Protein AF-A0A3B8INY5-F1 (afdb_monomer)

Nearest PDB structures (foldseek):
  7rmx-assembly1_A-2  TM=5.649E-01  e=4.752E+00  synthetic construct
  1u2z-assembly2_B  TM=4.571E-01  e=5.389E+00  Saccharomyces cerevisiae

Mean predicted aligned error: 4.82 Å

Sequence (63 aa):
MKSVHPPRWAEAFFDFYCAPRYREEIKGDLYELFDARCEEQTPRTAKVRFAWDVLRFFRWRYL

Foldseek 3Di:
DPPLDADPVLLVLLVVQADPVCSVVVVVVLVVQLVVCVVVHPSVVSNVVSSVSSVVVPDPVRD

Radius of gyration: 11.7 Å; Cα contacts (8 Å, |Δi|>4): 39; chains: 1; bounding box: 34×16×29 Å

Structure (mmCIF, N/CA/C/O backbone):
data_AF-A0A3B8INY5-F1
#
_entry.id   AF-A0A3B8INY5-F1
#
loop_
_atom_site.group_PDB
_atom_site.id
_atom_site.type_symbol
_atom_site.label_atom_id
_atom_site.label_alt_id
_atom_site.label_comp_id
_atom_site.label_asym_id
_atom_site.label_entity_id
_atom_site.label_seq_id
_atom_site.pdbx_PDB_ins_code
_atom_site.Cartn_x
_atom_site.Cartn_y
_atom_site.Cartn_z
_atom_site.occupancy
_atom_site.B_iso_or_equiv
_atom_site.auth_seq_id
_atom_site.auth_comp_id
_atom_site.auth_asym_id
_atom_site.auth_atom_id
_atom_site.pdbx_PDB_model_num
ATOM 1 N N . MET A 1 1 ? -17.449 -10.659 6.639 1.00 41.75 1 MET A N 1
ATOM 2 C CA . MET A 1 1 ? -15.997 -10.378 6.627 1.00 41.75 1 MET A CA 1
ATOM 3 C C . MET A 1 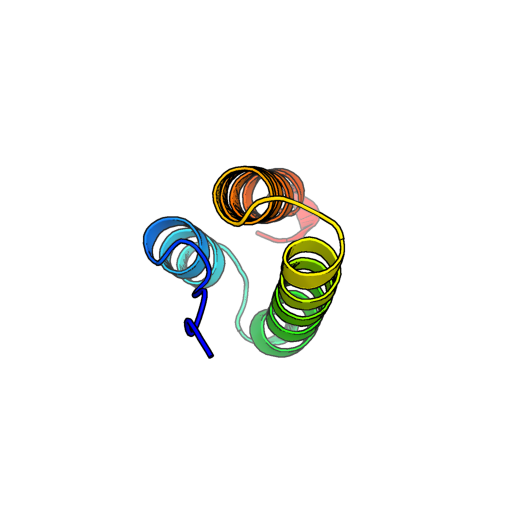1 ? -15.815 -9.011 5.985 1.00 41.75 1 MET A C 1
ATOM 5 O O . MET A 1 1 ? -16.311 -8.822 4.884 1.00 41.75 1 MET A O 1
ATOM 9 N N . LYS A 1 2 ? -15.269 -8.010 6.690 1.00 46.03 2 LYS A N 1
ATOM 10 C CA . LYS A 1 2 ? -15.013 -6.699 6.068 1.00 46.03 2 LYS A CA 1
ATOM 11 C C . LYS A 1 2 ? -13.841 -6.890 5.112 1.00 46.03 2 LYS A C 1
ATOM 13 O O . LYS A 1 2 ? -12.742 -7.129 5.591 1.00 46.03 2 LYS A O 1
ATOM 18 N N . SER A 1 3 ? -14.075 -6.807 3.806 1.00 59.66 3 SER A N 1
ATOM 19 C CA . SER A 1 3 ? -12.999 -6.810 2.815 1.00 59.66 3 SER A CA 1
ATOM 20 C C . SER A 1 3 ? -12.182 -5.533 3.012 1.00 59.66 3 SER A C 1
ATOM 22 O O . SER A 1 3 ? -12.581 -4.436 2.613 1.00 59.66 3 SER A O 1
ATOM 24 N N . VAL A 1 4 ? -11.095 -5.643 3.773 1.00 80.38 4 VAL A N 1
ATOM 25 C CA . VAL A 1 4 ? -10.154 -4.549 3.975 1.00 80.38 4 VAL A CA 1
ATOM 26 C C . VAL A 1 4 ? -9.285 -4.521 2.730 1.00 80.38 4 VAL A C 1
ATOM 28 O O . VAL A 1 4 ? -8.556 -5.461 2.465 1.00 80.38 4 VAL A O 1
ATOM 31 N N . HIS A 1 5 ? -9.401 -3.458 1.942 1.00 85.62 5 HIS A N 1
ATOM 32 C CA . HIS A 1 5 ? -8.573 -3.272 0.754 1.00 85.62 5 HIS A CA 1
ATOM 33 C C . HIS A 1 5 ? -7.399 -2.339 1.056 1.00 85.62 5 HIS A C 1
ATOM 35 O O . HIS A 1 5 ? -7.570 -1.400 1.858 1.00 85.62 5 HIS A O 1
ATOM 41 N N . PRO A 1 6 ? -6.238 -2.553 0.413 1.00 89.00 6 PRO A N 1
ATOM 42 C CA . PRO A 1 6 ? -5.137 -1.610 0.482 1.00 89.00 6 PRO A CA 1
ATOM 43 C C . PRO A 1 6 ? -5.558 -0.226 -0.045 1.00 89.00 6 PRO A C 1
ATOM 45 O O . PRO A 1 6 ? -6.580 -0.061 -0.725 1.00 89.00 6 PRO A O 1
ATOM 48 N N . PRO A 1 7 ? -4.833 0.835 0.342 1.00 90.75 7 PRO A N 1
ATOM 49 C CA . PRO A 1 7 ? -5.127 2.177 -0.130 1.00 90.75 7 PRO A CA 1
ATOM 50 C C . PRO A 1 7 ? -4.865 2.288 -1.638 1.00 90.75 7 PRO A C 1
ATOM 52 O O . PRO A 1 7 ? -3.719 2.282 -2.079 1.00 90.75 7 PRO A O 1
ATOM 55 N N . ARG A 1 8 ? -5.938 2.487 -2.415 1.00 89.44 8 ARG A N 1
ATOM 56 C CA . ARG A 1 8 ? -5.904 2.569 -3.891 1.00 89.44 8 ARG A CA 1
ATOM 57 C C . ARG A 1 8 ? -4.891 3.578 -4.437 1.00 89.44 8 ARG A C 1
ATOM 59 O O . ARG A 1 8 ? -4.339 3.370 -5.509 1.00 89.44 8 ARG A O 1
ATOM 66 N N . TRP A 1 9 ? -4.648 4.674 -3.715 1.00 92.31 9 TRP A N 1
ATOM 67 C CA . TRP A 1 9 ? -3.661 5.677 -4.122 1.00 92.31 9 TRP A CA 1
ATOM 68 C C . TRP A 1 9 ? -2.225 5.138 -4.050 1.00 92.31 9 TRP A C 1
ATOM 70 O O . TRP A 1 9 ? -1.414 5.480 -4.903 1.00 92.31 9 TRP A O 1
ATOM 80 N N . ALA A 1 10 ? -1.914 4.285 -3.066 1.00 91.62 10 ALA A N 1
ATOM 81 C CA . ALA A 1 10 ? -0.585 3.705 -2.909 1.00 91.62 10 ALA A CA 1
ATOM 82 C C . ALA A 1 10 ? -0.337 2.647 -3.986 1.00 91.62 10 ALA A C 1
ATOM 84 O O . ALA A 1 10 ? 0.735 2.616 -4.573 1.00 91.62 10 ALA A O 1
ATOM 85 N N . GLU A 1 11 ? -1.349 1.843 -4.314 1.00 91.19 11 GLU A N 1
ATOM 86 C CA . GLU A 1 11 ? -1.276 0.931 -5.459 1.00 91.19 11 GLU A CA 1
ATOM 87 C C . GLU A 1 11 ? -1.091 1.670 -6.785 1.00 91.19 11 GLU A C 1
ATOM 89 O O . GLU A 1 11 ? -0.240 1.290 -7.579 1.00 91.19 11 GLU A O 1
ATOM 94 N N . ALA A 1 12 ? -1.844 2.749 -7.017 1.00 90.50 12 ALA A N 1
ATOM 95 C CA . ALA A 1 12 ? -1.696 3.549 -8.230 1.00 90.50 12 ALA A CA 1
ATOM 96 C C . ALA A 1 12 ? -0.302 4.194 -8.321 1.00 90.50 12 ALA A C 1
ATOM 98 O O . ALA A 1 12 ? 0.283 4.251 -9.400 1.00 90.50 12 ALA A O 1
ATOM 99 N N . PHE A 1 13 ? 0.249 4.648 -7.190 1.00 91.00 13 PHE A N 1
ATOM 100 C CA . PHE A 1 13 ? 1.615 5.160 -7.127 1.00 91.00 13 PHE A CA 1
ATOM 101 C C . PHE A 1 13 ? 2.641 4.059 -7.427 1.00 91.00 13 PHE A C 1
ATOM 103 O O . PHE A 1 13 ? 3.533 4.274 -8.242 1.00 91.00 13 PHE A O 1
ATOM 110 N N . PHE A 1 14 ? 2.474 2.871 -6.839 1.00 91.38 14 PHE A N 1
ATOM 111 C CA . PHE A 1 14 ? 3.297 1.697 -7.126 1.00 91.38 14 PHE A CA 1
ATOM 112 C C . PHE A 1 14 ? 3.290 1.334 -8.615 1.00 91.38 14 PHE A C 1
ATOM 114 O O . PHE A 1 14 ? 4.348 1.217 -9.231 1.00 91.38 14 PHE A O 1
ATOM 121 N N . ASP A 1 15 ? 2.103 1.226 -9.215 1.00 89.31 15 ASP A N 1
ATOM 122 C CA . ASP A 1 15 ? 1.947 0.896 -10.631 1.00 89.31 15 ASP A CA 1
ATOM 123 C C . ASP A 1 15 ? 2.546 1.987 -11.543 1.00 89.31 15 ASP A C 1
ATOM 125 O O . ASP A 1 15 ? 3.013 1.677 -12.639 1.00 89.31 15 ASP A O 1
ATOM 129 N N . PHE A 1 16 ? 2.570 3.250 -11.103 1.00 88.25 16 PHE A N 1
ATOM 130 C CA . PHE A 1 16 ? 3.171 4.356 -11.850 1.00 88.25 16 PHE A CA 1
ATOM 131 C C . PHE A 1 16 ? 4.702 4.267 -11.922 1.00 88.25 16 PHE A C 1
ATOM 133 O O . PHE A 1 16 ? 5.256 4.431 -13.008 1.00 88.25 16 PHE A O 1
ATOM 140 N N . TYR A 1 17 ? 5.392 4.018 -10.802 1.00 85.31 17 TYR A N 1
ATOM 141 C CA . TYR A 1 17 ? 6.862 4.028 -10.790 1.00 85.31 17 TYR A CA 1
ATOM 142 C C . TYR A 1 17 ? 7.493 2.652 -11.039 1.00 85.31 17 TYR A C 1
ATOM 144 O O . TYR A 1 17 ? 8.646 2.5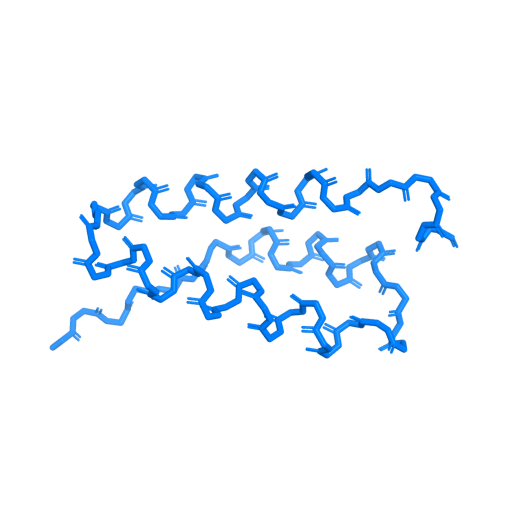82 -11.459 1.00 85.31 17 TYR A O 1
ATOM 152 N N . CYS A 1 18 ? 6.792 1.551 -10.750 1.00 85.88 18 CYS A N 1
ATOM 153 C CA . CYS A 1 18 ? 7.370 0.214 -10.834 1.00 85.88 18 CYS A CA 1
ATOM 154 C C . CYS A 1 18 ? 7.314 -0.334 -12.267 1.00 85.88 18 CYS A C 1
ATOM 156 O O . CYS A 1 18 ? 6.240 -0.443 -12.878 1.00 85.88 18 CYS A O 1
ATOM 158 N N . ALA A 1 19 ? 8.481 -0.728 -12.788 1.00 84.50 19 ALA A N 1
ATOM 159 C CA . ALA A 1 19 ? 8.603 -1.363 -14.094 1.00 84.50 19 ALA A CA 1
ATOM 160 C C . ALA A 1 19 ? 7.731 -2.637 -14.181 1.00 84.50 19 ALA A C 1
ATOM 162 O O . ALA A 1 19 ? 7.743 -3.445 -13.248 1.00 84.50 19 ALA A O 1
ATOM 163 N N . PRO A 1 20 ? 7.040 -2.892 -15.312 1.00 85.44 20 PRO A N 1
ATOM 164 C CA . PRO A 1 20 ? 6.092 -4.005 -15.442 1.00 85.44 20 PRO A CA 1
ATOM 165 C C . PRO A 1 20 ? 6.668 -5.375 -15.065 1.00 85.44 20 PRO A C 1
ATOM 167 O O . PRO A 1 20 ? 5.973 -6.185 -14.464 1.00 85.44 20 PRO A O 1
ATOM 170 N N . ARG A 1 21 ? 7.957 -5.602 -15.354 1.00 85.25 21 ARG A N 1
ATOM 171 C CA . ARG A 1 21 ? 8.665 -6.860 -15.064 1.00 85.25 21 ARG A CA 1
ATOM 172 C C . ARG A 1 21 ? 8.783 -7.207 -13.574 1.00 85.25 21 ARG A C 1
ATOM 174 O O . ARG A 1 21 ? 8.966 -8.370 -13.261 1.00 85.25 21 ARG A O 1
ATOM 181 N N . TYR A 1 22 ? 8.714 -6.217 -12.682 1.00 85.19 22 TYR A N 1
ATOM 182 C CA . TYR A 1 22 ? 8.797 -6.411 -11.225 1.00 85.19 22 TYR A CA 1
ATOM 183 C C . TYR A 1 22 ? 7.464 -6.150 -10.525 1.00 85.19 22 TYR A C 1
ATOM 185 O O . TYR A 1 22 ? 7.332 -6.379 -9.326 1.00 85.19 22 TYR A O 1
ATOM 193 N N . ARG A 1 23 ? 6.480 -5.637 -11.270 1.00 88.88 23 ARG A N 1
ATOM 194 C CA . ARG A 1 23 ? 5.204 -5.195 -10.724 1.00 88.88 23 ARG A CA 1
ATOM 195 C C . ARG A 1 23 ? 4.430 -6.355 -10.121 1.00 88.88 23 ARG A C 1
ATOM 197 O O . ARG A 1 23 ? 3.925 -6.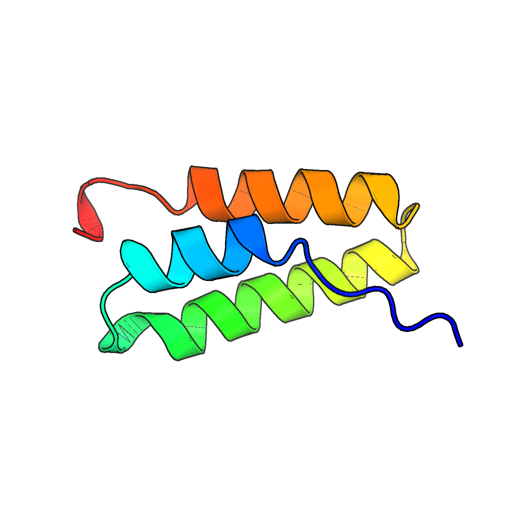201 -9.024 1.00 88.88 23 ARG A O 1
ATOM 204 N N . GLU A 1 24 ? 4.325 -7.477 -10.827 1.00 89.75 24 GLU A N 1
ATOM 205 C CA . GLU A 1 24 ? 3.528 -8.622 -10.372 1.00 89.75 24 GLU A CA 1
ATOM 206 C C . GLU A 1 24 ? 4.099 -9.237 -9.090 1.00 89.75 24 GLU A C 1
ATOM 208 O O . GLU A 1 24 ? 3.374 -9.361 -8.109 1.00 89.75 24 GLU A O 1
ATOM 213 N N . GLU A 1 25 ? 5.407 -9.505 -9.074 1.00 90.25 25 GLU A N 1
ATOM 214 C CA . GLU A 1 25 ? 6.115 -10.072 -7.920 1.00 90.25 25 GLU A CA 1
ATOM 215 C C . GLU A 1 25 ? 6.013 -9.153 -6.693 1.00 90.25 25 GLU A C 1
ATOM 217 O O . GLU A 1 25 ? 5.430 -9.529 -5.680 1.00 90.25 25 GLU A O 1
ATOM 222 N N . ILE A 1 26 ? 6.459 -7.895 -6.807 1.00 89.94 26 ILE A N 1
ATOM 223 C CA . ILE A 1 26 ? 6.463 -6.967 -5.666 1.00 89.94 26 ILE A CA 1
ATOM 224 C C . ILE A 1 26 ? 5.033 -6.631 -5.213 1.00 89.94 26 ILE A C 1
ATOM 226 O O . ILE A 1 26 ? 4.792 -6.443 -4.021 1.00 89.94 26 ILE A O 1
ATOM 230 N N . LYS A 1 27 ? 4.061 -6.539 -6.133 1.00 90.62 27 LYS A N 1
ATOM 231 C CA . LYS A 1 27 ? 2.657 -6.315 -5.757 1.00 90.62 27 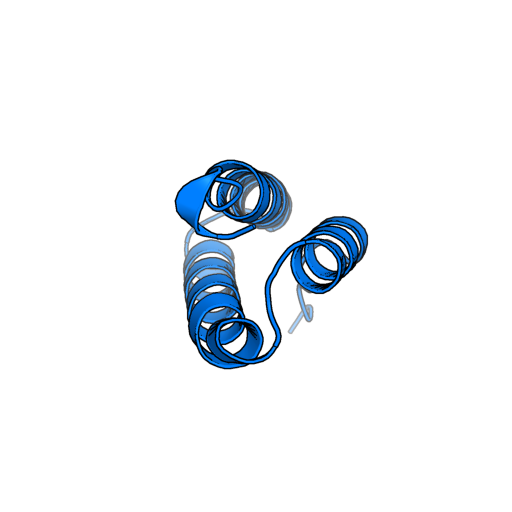LYS A CA 1
ATOM 232 C C . LYS A 1 27 ? 2.107 -7.522 -5.004 1.00 90.62 27 LYS A C 1
ATOM 234 O O . LYS A 1 27 ? 1.424 -7.303 -4.011 1.00 90.62 27 LYS A O 1
ATOM 239 N N . GLY A 1 28 ? 2.436 -8.745 -5.420 1.00 92.44 28 GLY A N 1
ATOM 240 C CA . GLY A 1 28 ? 2.125 -9.969 -4.676 1.00 92.44 28 GLY A CA 1
ATOM 241 C C . GLY A 1 28 ? 2.607 -9.888 -3.228 1.00 92.44 28 GLY A C 1
ATOM 242 O O . GLY A 1 28 ? 1.781 -9.899 -2.314 1.00 92.44 28 GLY A O 1
ATOM 243 N N . ASP A 1 29 ? 3.904 -9.640 -3.031 1.00 92.62 29 ASP A N 1
ATOM 244 C CA . ASP A 1 29 ? 4.513 -9.467 -1.703 1.00 92.62 29 ASP A CA 1
ATOM 245 C C . ASP A 1 29 ? 3.823 -8.376 -0.866 1.00 92.62 29 ASP A C 1
ATOM 247 O O . ASP A 1 29 ? 3.512 -8.567 0.311 1.00 92.62 29 ASP A O 1
ATOM 251 N N . LEU A 1 30 ? 3.556 -7.207 -1.461 1.00 92.56 30 LEU A N 1
ATOM 252 C CA . LEU A 1 30 ? 2.884 -6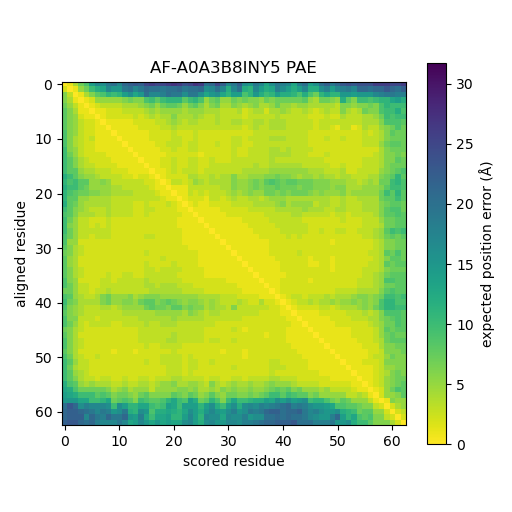.100 -0.776 1.00 92.56 30 LEU A CA 1
ATOM 253 C C . LEU A 1 30 ? 1.472 -6.481 -0.307 1.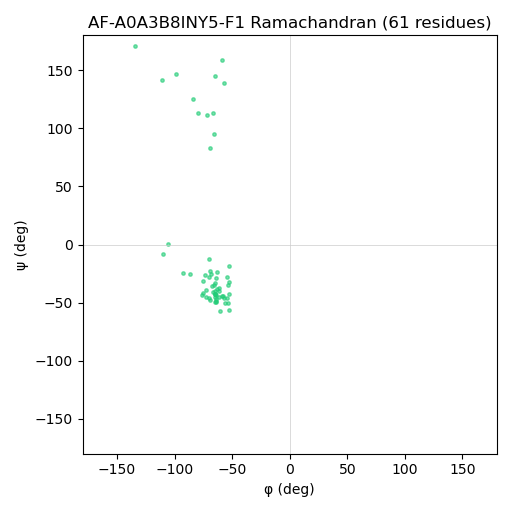00 92.56 30 LEU A C 1
ATOM 255 O O . LEU A 1 30 ? 1.043 -6.040 0.763 1.00 92.56 30 LEU A O 1
ATOM 259 N N . TYR A 1 31 ? 0.750 -7.272 -1.102 1.00 93.12 31 TYR A N 1
ATOM 260 C CA . TYR A 1 31 ? -0.588 -7.757 -0.777 1.00 93.12 31 TYR A CA 1
ATOM 261 C C . TYR A 1 31 ? -0.560 -8.828 0.316 1.00 93.12 31 TYR A C 1
ATOM 263 O O . TYR A 1 31 ? -1.320 -8.708 1.276 1.00 93.12 31 TYR A O 1
ATOM 271 N N . GLU A 1 32 ? 0.341 -9.809 0.237 1.00 93.69 32 GLU A N 1
ATOM 272 C CA . GLU A 1 32 ? 0.522 -10.822 1.289 1.00 93.69 32 GLU A CA 1
ATOM 273 C C . GLU A 1 32 ? 0.876 -10.168 2.631 1.00 93.69 32 GLU A C 1
ATOM 275 O O . GLU A 1 32 ? 0.271 -10.449 3.668 1.00 93.69 32 GLU A O 1
ATOM 280 N N . LEU A 1 33 ? 1.791 -9.195 2.608 1.00 92.56 33 LEU A N 1
ATOM 281 C CA . LEU A 1 33 ? 2.201 -8.451 3.795 1.00 92.56 33 LEU A CA 1
ATOM 282 C C . LEU A 1 33 ? 1.091 -7.535 4.337 1.00 92.56 33 LE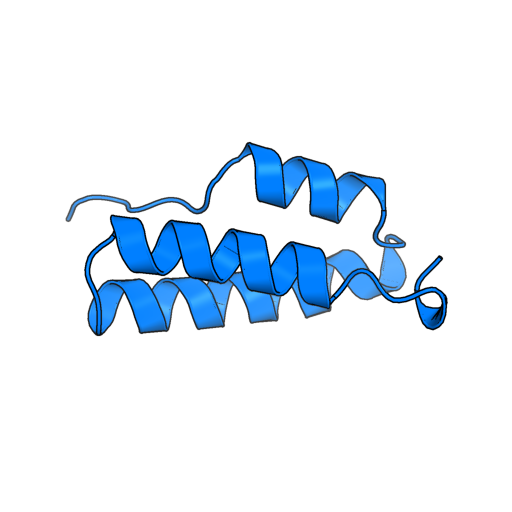U A C 1
ATOM 284 O O . LEU A 1 33 ? 1.093 -7.169 5.516 1.00 92.56 33 LEU A O 1
ATOM 288 N N . PHE A 1 34 ? 0.158 -7.097 3.493 1.00 93.31 34 PHE A N 1
ATOM 289 C CA . PHE A 1 34 ? -1.013 -6.337 3.922 1.00 93.31 34 PHE A CA 1
ATOM 290 C C . PHE A 1 34 ? -2.061 -7.223 4.583 1.00 93.31 34 PHE A C 1
ATOM 292 O O . PHE A 1 34 ? -2.612 -6.823 5.611 1.00 93.31 34 PHE A O 1
ATOM 299 N N . ASP A 1 35 ? -2.316 -8.394 4.004 1.00 92.19 35 ASP A N 1
ATOM 300 C CA . ASP A 1 35 ? -3.301 -9.352 4.496 1.00 92.19 35 ASP A CA 1
ATOM 301 C C . ASP A 1 35 ? -2.892 -9.874 5.877 1.00 92.19 35 ASP A C 1
ATOM 303 O O . ASP A 1 35 ? -3.632 -9.682 6.843 1.00 92.19 35 ASP A O 1
ATOM 307 N N . ALA A 1 36 ? -1.634 -10.309 6.023 1.00 92.69 36 ALA A N 1
ATOM 308 C CA . ALA A 1 36 ? -1.061 -10.704 7.312 1.00 92.69 36 ALA A CA 1
ATOM 309 C C . ALA A 1 36 ? -1.229 -9.609 8.385 1.00 92.69 36 ALA A C 1
ATOM 311 O O . ALA A 1 36 ? -1.648 -9.855 9.515 1.00 92.69 36 ALA A O 1
ATOM 312 N N . ARG A 1 37 ? -1.000 -8.340 8.025 1.00 93.19 37 ARG A N 1
ATOM 313 C CA . ARG A 1 37 ? -1.191 -7.221 8.962 1.00 93.19 37 ARG A CA 1
ATOM 314 C C . ARG A 1 37 ? -2.650 -6.898 9.240 1.00 93.19 37 ARG A C 1
ATOM 316 O O . ARG A 1 37 ? -2.925 -6.308 10.281 1.00 93.19 37 ARG A O 1
ATOM 323 N N . CYS A 1 38 ? -3.568 -7.199 8.329 1.00 90.94 38 CYS A N 1
ATOM 324 C CA . CYS A 1 38 ? -4.996 -7.058 8.589 1.00 90.94 38 CYS A CA 1
ATOM 325 C C . CYS A 1 38 ? -5.489 -8.102 9.596 1.00 90.94 38 CYS A C 1
ATOM 327 O O . CYS A 1 38 ? -6.440 -7.809 10.321 1.00 90.94 38 CYS A O 1
ATOM 329 N N . GLU A 1 39 ? -4.839 -9.266 9.667 1.00 90.62 39 GLU A N 1
ATOM 330 C CA . GLU A 1 39 ? -5.101 -10.280 10.692 1.00 90.62 39 GLU A CA 1
ATOM 331 C C . GLU A 1 39 ? -4.515 -9.888 12.056 1.00 90.62 39 GLU A C 1
ATOM 333 O O . GLU A 1 39 ? -5.179 -10.026 13.083 1.00 90.62 39 GLU A O 1
ATOM 338 N N . GLU A 1 40 ? -3.295 -9.346 12.078 1.00 90.44 40 GLU A N 1
ATOM 339 C CA . GLU A 1 40 ? -2.585 -9.030 13.326 1.00 90.44 40 GLU A CA 1
ATOM 340 C C . GLU A 1 40 ? -2.910 -7.643 13.911 1.00 90.44 40 GLU A C 1
ATOM 342 O O .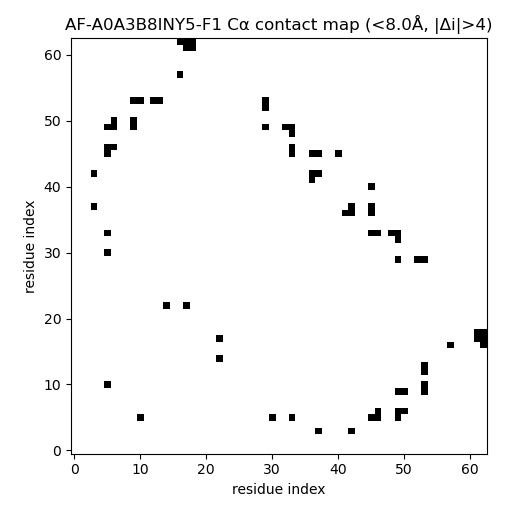 GLU A 1 40 ? -2.721 -7.398 15.105 1.00 90.44 40 GLU A O 1
ATOM 347 N N . GLN A 1 41 ? -3.325 -6.681 13.081 1.00 90.94 41 GLN A N 1
ATOM 348 C CA . GLN A 1 41 ? -3.420 -5.265 13.451 1.00 90.94 41 GLN A CA 1
ATOM 349 C C . GLN A 1 41 ? -4.729 -4.626 12.992 1.00 90.94 41 GLN A C 1
ATOM 351 O O . GLN A 1 41 ? -5.513 -5.164 12.216 1.00 90.94 41 GLN A O 1
ATOM 356 N N . THR A 1 42 ? -4.969 -3.394 13.454 1.00 90.25 42 THR A N 1
ATOM 357 C CA . THR A 1 42 ? -6.138 -2.650 12.986 1.00 90.25 42 THR A CA 1
ATOM 358 C C . THR A 1 42 ? -6.029 -2.332 11.485 1.00 90.25 42 THR A C 1
ATOM 360 O O . THR A 1 42 ? -4.949 -1.964 11.006 1.00 90.25 42 THR A O 1
ATOM 363 N N . PRO A 1 43 ? -7.157 -2.326 10.747 1.00 88.06 43 PRO A N 1
ATOM 364 C CA . PRO A 1 43 ? -7.187 -1.992 9.320 1.00 88.06 43 PRO A CA 1
ATOM 365 C C . PRO A 1 43 ? -6.556 -0.639 8.970 1.00 88.06 43 PRO A C 1
ATOM 367 O O . PRO A 1 43 ? -6.083 -0.433 7.856 1.00 88.06 43 PRO A O 1
ATOM 370 N N . ARG A 1 44 ? -6.563 0.322 9.904 1.00 90.69 44 ARG A N 1
ATOM 371 C CA . ARG A 1 44 ? -5.923 1.630 9.704 1.00 90.69 44 ARG A CA 1
ATOM 372 C C . ARG A 1 44 ? -4.403 1.503 9.690 1.00 90.69 44 ARG A C 1
ATOM 374 O O . ARG A 1 44 ? -3.763 2.053 8.798 1.00 90.69 44 ARG A O 1
ATOM 381 N N . THR A 1 45 ? -3.843 0.758 10.639 1.00 92.19 45 THR A N 1
ATOM 382 C CA . THR A 1 45 ? -2.398 0.531 10.727 1.00 92.19 45 THR A CA 1
ATOM 383 C C . THR A 1 45 ? -1.890 -0.252 9.522 1.00 92.19 45 THR A C 1
ATOM 385 O O . THR A 1 45 ? -0.883 0.142 8.936 1.00 92.19 45 THR A O 1
ATOM 388 N N . ALA A 1 46 ? -2.616 -1.291 9.094 1.00 93.19 46 ALA A N 1
ATOM 389 C CA . ALA A 1 46 ? -2.271 -2.061 7.900 1.00 93.19 46 ALA A CA 1
ATOM 390 C C . ALA A 1 46 ? -2.193 -1.168 6.647 1.00 93.19 46 ALA A C 1
ATOM 392 O O . ALA A 1 46 ? -1.217 -1.228 5.902 1.00 93.19 46 ALA A O 1
ATOM 393 N N . LYS A 1 47 ? -3.158 -0.253 6.462 1.00 92.56 47 LYS A N 1
ATOM 394 C CA . LYS A 1 47 ? -3.168 0.695 5.331 1.00 92.56 47 LYS A CA 1
ATOM 395 C C . LYS A 1 47 ? -1.998 1.675 5.358 1.00 92.56 47 LYS A C 1
ATOM 397 O O . LYS A 1 47 ? -1.398 1.928 4.318 1.00 92.56 47 LYS A O 1
ATOM 402 N N . VAL A 1 48 ? -1.673 2.227 6.529 1.00 93.69 48 VAL A N 1
ATOM 403 C CA . VAL A 1 48 ? -0.530 3.145 6.674 1.00 93.69 48 VAL A CA 1
ATOM 404 C C . VAL A 1 48 ? 0.781 2.411 6.397 1.00 93.69 48 VAL A C 1
ATOM 406 O O . VAL A 1 48 ? 1.626 2.939 5.680 1.00 93.69 48 VAL A O 1
ATOM 409 N N . ARG A 1 49 ? 0.941 1.182 6.904 1.00 93.62 49 ARG A N 1
ATOM 410 C CA . ARG A 1 49 ? 2.138 0.368 6.648 1.00 93.62 49 ARG A CA 1
ATOM 411 C C . ARG A 1 49 ? 2.287 -0.009 5.177 1.00 93.62 49 ARG A C 1
ATOM 413 O O . ARG A 1 49 ? 3.374 0.161 4.652 1.00 93.62 49 ARG A O 1
ATOM 420 N N . PHE A 1 50 ? 1.209 -0.398 4.498 1.00 93.94 50 PHE A N 1
ATOM 421 C CA . PHE A 1 50 ? 1.244 -0.670 3.056 1.00 93.94 50 PHE A CA 1
ATOM 422 C C . PHE A 1 50 ? 1.737 0.535 2.250 1.00 93.94 50 PHE A C 1
ATOM 424 O O . PHE A 1 50 ? 2.614 0.406 1.403 1.00 93.94 50 PHE A O 1
ATOM 431 N N . ALA A 1 51 ? 1.217 1.729 2.549 1.00 93.19 51 ALA A N 1
ATOM 432 C CA . ALA A 1 51 ? 1.682 2.957 1.913 1.00 93.19 51 ALA A CA 1
ATOM 433 C C . ALA A 1 51 ? 3.172 3.228 2.193 1.00 93.19 51 ALA A C 1
ATOM 435 O O . ALA A 1 51 ? 3.904 3.630 1.292 1.00 93.19 51 ALA A O 1
ATOM 436 N N . TRP A 1 52 ? 3.634 2.973 3.420 1.00 93.44 52 TRP A N 1
ATOM 437 C CA . TRP A 1 52 ? 5.051 3.067 3.773 1.00 93.44 52 TRP A CA 1
ATOM 438 C C . TRP A 1 52 ? 5.923 2.051 3.040 1.00 93.44 52 TRP A C 1
ATOM 440 O O . TRP A 1 52 ? 7.016 2.416 2.615 1.00 93.44 52 TRP A O 1
ATOM 450 N N . ASP A 1 53 ? 5.464 0.811 2.874 1.00 92.06 53 ASP A N 1
ATOM 451 C CA . ASP A 1 53 ? 6.194 -0.212 2.128 1.00 92.06 53 ASP A CA 1
ATOM 452 C C . ASP A 1 53 ? 6.325 0.200 0.661 1.00 92.06 53 ASP A C 1
ATOM 454 O O . ASP A 1 53 ? 7.442 0.250 0.151 1.00 92.06 53 ASP A O 1
ATOM 458 N N . VAL A 1 54 ? 5.231 0.625 0.019 1.00 91.06 54 VAL A N 1
ATOM 459 C CA . VAL A 1 54 ? 5.255 1.185 -1.343 1.00 91.06 54 VAL A CA 1
ATOM 460 C C . VAL A 1 54 ? 6.266 2.336 -1.450 1.00 91.06 54 VAL A C 1
ATOM 462 O O . VAL A 1 54 ? 7.139 2.325 -2.313 1.00 91.06 54 VAL A O 1
ATOM 465 N N . LEU A 1 55 ? 6.218 3.316 -0.543 1.00 88.31 55 LEU A N 1
ATOM 466 C CA . LEU A 1 55 ? 7.164 4.439 -0.554 1.00 88.31 55 LEU A CA 1
ATOM 467 C C . LEU A 1 55 ? 8.613 4.001 -0.288 1.00 88.31 55 LEU A C 1
ATOM 469 O O . LEU A 1 55 ? 9.539 4.588 -0.833 1.00 88.31 55 LEU A O 1
ATOM 473 N N . ARG A 1 56 ? 8.842 2.971 0.529 1.00 84.62 56 ARG A N 1
ATOM 474 C CA . ARG A 1 56 ? 10.18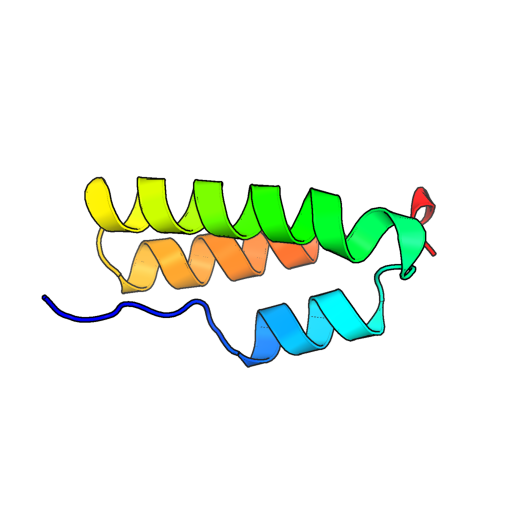1 2.441 0.830 1.00 84.62 56 ARG A CA 1
ATOM 475 C C . ARG A 1 56 ? 10.750 1.613 -0.324 1.00 84.62 56 ARG A C 1
ATOM 477 O O . ARG A 1 56 ? 11.968 1.595 -0.519 1.00 84.62 56 ARG A O 1
ATOM 484 N N . PHE A 1 57 ? 9.892 0.943 -1.090 1.00 77.19 57 PHE A N 1
ATOM 485 C CA . PHE A 1 57 ? 10.269 0.257 -2.326 1.00 77.19 57 PHE A CA 1
ATOM 486 C C . PHE A 1 57 ? 10.626 1.233 -3.455 1.00 77.19 57 PHE A C 1
ATOM 488 O O . PHE A 1 57 ? 11.266 0.826 -4.424 1.00 77.19 57 PHE A O 1
ATOM 495 N N . PHE A 1 58 ? 10.318 2.524 -3.309 1.00 73.19 58 PHE A N 1
ATOM 496 C CA . PHE A 1 58 ? 10.824 3.583 -4.176 1.00 73.19 58 PHE A CA 1
ATOM 497 C C . PHE A 1 58 ? 12.336 3.793 -3.955 1.00 73.19 58 PHE A C 1
ATOM 499 O O . PHE A 1 58 ? 12.784 4.653 -3.196 1.00 73.19 58 PHE A O 1
ATOM 506 N N . ARG A 1 59 ? 13.161 2.969 -4.611 1.00 72.88 59 ARG A N 1
ATOM 507 C CA . ARG A 1 59 ? 14.623 3.135 -4.686 1.00 72.88 59 ARG A CA 1
ATOM 508 C C . ARG A 1 59 ? 15.002 3.500 -6.117 1.00 72.88 59 ARG A C 1
ATOM 510 O O . ARG A 1 59 ? 14.509 2.873 -7.045 1.00 72.88 59 ARG A O 1
ATOM 517 N N . TRP A 1 60 ? 15.974 4.402 -6.293 1.00 57.38 60 TRP A N 1
ATOM 518 C CA . TRP A 1 60 ? 16.537 4.769 -7.610 1.00 57.38 60 TRP A CA 1
ATOM 519 C C . TRP A 1 60 ? 17.018 3.585 -8.464 1.00 57.38 60 TRP A C 1
ATOM 521 O O . TRP A 1 60 ? 17.180 3.734 -9.663 1.00 57.38 60 TRP A O 1
ATOM 531 N N . ARG A 1 61 ? 17.249 2.413 -7.860 1.00 57.19 61 ARG A N 1
ATOM 532 C CA . ARG A 1 61 ? 17.615 1.171 -8.558 1.00 57.19 61 ARG A CA 1
ATOM 533 C C . ARG A 1 61 ? 16.467 0.591 -9.407 1.00 57.19 61 ARG A C 1
ATOM 535 O O . ARG A 1 61 ? 16.742 -0.220 -10.281 1.00 57.19 61 ARG A O 1
ATOM 542 N N . TYR A 1 62 ? 15.216 0.938 -9.097 1.00 53.53 62 TYR A N 1
ATOM 543 C CA . TYR A 1 62 ? 14.011 0.379 -9.726 1.00 53.53 62 TYR A CA 1
ATOM 544 C C . TYR A 1 62 ? 13.317 1.336 -10.711 1.00 53.53 62 TYR A C 1
ATOM 546 O O . TYR A 1 62 ? 12.296 0.951 -11.280 1.00 53.53 62 TYR A O 1
ATOM 554 N N . LEU A 1 63 ? 13.865 2.546 -10.891 1.00 53.22 63 LEU A N 1
ATOM 555 C CA . LEU A 1 63 ? 13.612 3.412 -12.050 1.00 53.22 63 LEU A CA 1
ATOM 556 C C . LEU A 1 63 ? 14.434 2.904 -13.241 1.00 53.22 63 LEU A C 1
ATOM 558 O O . LEU A 1 63 ? 13.892 2.920 -14.365 1.00 53.22 63 LEU A O 1
#

Solvent-accessible surface area (backbone atoms only — not comparable to full-atom values): 3727 Å² total; per-residue (Å²): 130,86,85,79,72,73,51,65,69,43,54,53,50,42,64,69,60,41,48,75,92,51,37,64,62,54,50,49,53,52,48,55,59,32,51,56,30,46,75,77,42,56,66,67,58,25,36,55,48,45,41,48,50,52,58,65,67,67,42,85,90,56,107

pLDDT: mean 85.33, std 12.51, range [41.75, 93.94]

Secondary structure (DSSP, 8-state):
-------HHHHHHHHHHS-HHHHHHHHHHHHHHHHHHHHHS-HHHHHHHHHHHHHHH--GGG-